Protein AF-A0A2J0T0Y4-F1 (afdb_monomer_lite)

Organism: Stenotrophomonas maltophilia (NCBI:txid40324)

Secondary structure (DSSP, 8-state):
---PPPP-------PEEEHHHHHHHSTT----HHHHHHTT---S-TTSSS-EEEGGGHHHHHHHHHHHHHHHHHHS----

Radius of gyration: 16.81 Å; chains: 1; bounding box: 37×49×41 Å

pLDDT: mean 79.12, std 14.5, range [45.16, 92.06]

Sequence (80 aa):
MASTPAPNAAPREVAKIKLGDINARIAPLLISADGLALLGFKPINPTGATKLYDQAQFPDMCRAMIHGLQDAADQYPLAA

Structure (mmCIF, N/CA/C/O backbone):
data_AF-A0A2J0T0Y4-F1
#
_entry.id   AF-A0A2J0T0Y4-F1
#
loop_
_atom_site.group_PDB
_atom_site.id
_atom_site.type_symbol
_atom_site.label_atom_id
_atom_site.label_alt_id
_atom_site.label_comp_id
_atom_site.label_asym_id
_atom_site.label_entity_id
_atom_site.label_seq_id
_atom_site.pdbx_PDB_ins_code
_atom_site.Cartn_x
_atom_site.Cartn_y
_atom_site.Cartn_z
_atom_site.occupancy
_atom_site.B_iso_or_equiv
_atom_site.auth_seq_id
_atom_site.auth_comp_id
_atom_site.auth_asym_id
_atom_site.auth_atom_id
_atom_site.pdbx_PDB_model_num
ATOM 1 N N . MET A 1 1 ? -11.849 -39.967 -12.207 1.00 45.16 1 MET A N 1
ATOM 2 C CA . MET A 1 1 ? -11.144 -38.921 -11.436 1.00 45.16 1 MET A CA 1
ATOM 3 C C . MET A 1 1 ? -9.970 -38.477 -12.293 1.00 45.16 1 MET A C 1
ATOM 5 O O . MET A 1 1 ? -9.033 -39.247 -12.434 1.00 45.16 1 MET A O 1
ATOM 9 N N . ALA A 1 2 ? -10.080 -37.343 -12.985 1.00 49.81 2 ALA A N 1
ATOM 10 C CA . ALA A 1 2 ? -9.010 -36.824 -13.835 1.00 49.81 2 ALA A CA 1
ATOM 11 C C . ALA A 1 2 ? -8.390 -35.614 -13.132 1.00 49.81 2 ALA A C 1
ATOM 13 O O . ALA A 1 2 ? -9.068 -34.613 -12.916 1.00 49.81 2 ALA A O 1
ATOM 14 N N . SER A 1 3 ? -7.133 -35.751 -12.721 1.00 51.97 3 SER A N 1
ATOM 15 C CA . SER A 1 3 ? -6.337 -34.682 -12.127 1.00 51.97 3 SER A CA 1
ATOM 16 C C . SER A 1 3 ? -5.800 -33.795 -13.247 1.00 51.97 3 SER A C 1
ATOM 18 O O . SER A 1 3 ? -4.988 -34.243 -14.055 1.00 51.97 3 SER A O 1
ATOM 20 N N . THR A 1 4 ? -6.261 -32.552 -13.327 1.00 61.38 4 THR A N 1
ATOM 21 C CA . THR A 1 4 ? -5.715 -31.557 -14.255 1.00 61.38 4 THR A CA 1
ATOM 22 C C . THR A 1 4 ? -4.333 -31.112 -13.757 1.00 61.38 4 THR A C 1
ATOM 24 O O . THR A 1 4 ? -4.210 -30.772 -12.577 1.00 61.38 4 THR A O 1
ATOM 27 N N . PRO A 1 5 ? -3.284 -31.102 -14.598 1.00 56.47 5 PRO A N 1
ATOM 28 C CA . PRO A 1 5 ? -1.989 -30.557 -14.210 1.00 56.47 5 PRO A CA 1
ATOM 29 C C . PRO A 1 5 ? -2.089 -29.035 -14.028 1.00 56.47 5 PRO A C 1
ATOM 31 O O . PRO A 1 5 ? -2.745 -28.343 -14.808 1.00 56.47 5 PRO A O 1
ATOM 34 N N . ALA A 1 6 ? -1.464 -28.528 -12.964 1.00 62.69 6 ALA A N 1
ATOM 35 C CA . ALA A 1 6 ? -1.419 -27.110 -12.626 1.00 62.69 6 ALA A CA 1
ATOM 36 C C . ALA A 1 6 ? -0.788 -26.287 -13.769 1.00 62.69 6 ALA A C 1
ATOM 38 O O . ALA A 1 6 ? 0.145 -26.770 -14.417 1.00 62.69 6 ALA A O 1
ATOM 39 N N . PRO A 1 7 ? -1.250 -25.049 -14.026 1.00 58.06 7 PRO A N 1
ATOM 40 C CA . PRO A 1 7 ? -0.633 -24.206 -15.033 1.00 58.06 7 PRO A CA 1
ATOM 41 C C . PRO A 1 7 ? 0.810 -23.913 -14.628 1.00 58.06 7 PRO A C 1
ATOM 43 O O . PRO A 1 7 ? 1.080 -23.383 -13.550 1.00 58.06 7 PRO A O 1
ATOM 46 N N . ASN A 1 8 ? 1.720 -24.294 -15.524 1.00 50.31 8 ASN A N 1
ATOM 47 C CA . ASN A 1 8 ? 3.125 -23.926 -15.548 1.00 50.31 8 ASN A CA 1
ATOM 48 C C . ASN A 1 8 ? 3.266 -22.448 -15.156 1.00 50.31 8 ASN A C 1
ATOM 50 O O . ASN A 1 8 ? 2.960 -21.554 -15.947 1.00 50.31 8 ASN A O 1
ATOM 54 N N . ALA A 1 9 ? 3.730 -22.189 -13.933 1.00 55.84 9 ALA A N 1
ATOM 55 C CA . ALA A 1 9 ? 4.227 -20.881 -13.558 1.00 55.84 9 ALA A CA 1
ATOM 56 C C . ALA A 1 9 ? 5.489 -20.654 -14.392 1.00 55.84 9 ALA A C 1
ATOM 58 O O . ALA A 1 9 ? 6.574 -21.115 -14.037 1.00 55.84 9 ALA A O 1
ATOM 59 N N . ALA A 1 10 ? 5.328 -20.017 -15.555 1.00 55.06 10 ALA A N 1
ATOM 60 C CA . ALA A 1 10 ? 6.448 -19.481 -16.310 1.00 55.06 10 ALA A CA 1
ATOM 61 C C . ALA A 1 10 ? 7.349 -18.711 -15.328 1.00 55.06 10 ALA A C 1
ATOM 63 O O . ALA A 1 10 ? 6.801 -18.063 -14.426 1.00 55.06 10 ALA A O 1
ATOM 64 N N . PRO A 1 11 ? 8.689 -18.779 -15.454 1.00 47.94 11 PRO A N 1
ATOM 65 C CA . PRO A 1 11 ? 9.576 -17.993 -14.615 1.00 47.94 11 PRO A CA 1
ATOM 66 C C . PRO A 1 11 ? 9.212 -16.542 -14.885 1.00 47.94 11 PRO A C 1
ATOM 68 O O . PRO A 1 11 ? 9.524 -15.997 -15.943 1.00 47.94 11 PRO A O 1
ATOM 71 N N . ARG A 1 12 ? 8.431 -15.952 -13.982 1.00 58.19 12 ARG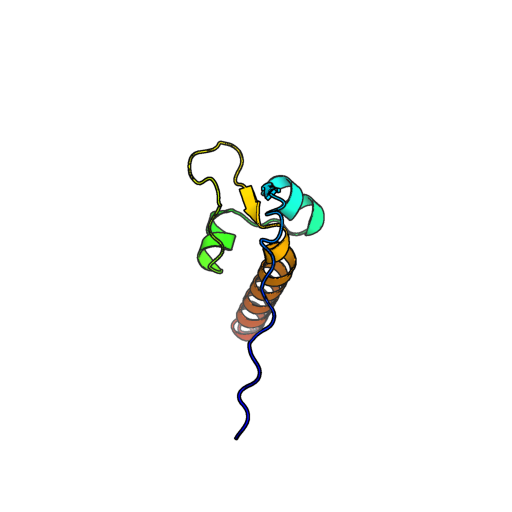 A N 1
ATOM 72 C CA . ARG A 1 12 ? 8.026 -14.565 -14.101 1.00 58.19 12 ARG A CA 1
ATOM 73 C C . ARG A 1 12 ? 9.334 -13.809 -14.058 1.00 58.19 12 ARG A C 1
ATOM 75 O O . ARG A 1 12 ? 10.083 -13.981 -13.098 1.00 58.19 12 ARG A O 1
ATOM 82 N N . GLU A 1 13 ? 9.656 -13.076 -15.120 1.00 55.28 13 GLU A N 1
ATOM 83 C CA . GLU A 1 13 ? 10.779 -12.151 -15.082 1.00 55.28 13 GLU A CA 1
ATOM 84 C C . GLU A 1 13 ? 10.598 -11.335 -13.807 1.00 55.28 13 GLU A C 1
ATOM 86 O O . GLU A 1 13 ? 9.606 -10.617 -13.653 1.00 55.28 13 GLU A O 1
ATOM 91 N N . VAL A 1 14 ? 11.483 -11.582 -12.839 1.00 61.22 14 VAL A N 1
ATOM 92 C CA . VAL A 1 14 ? 11.412 -11.012 -11.498 1.00 61.22 14 VAL A CA 1
ATOM 93 C C . VAL A 1 14 ? 11.795 -9.552 -11.661 1.00 61.22 14 VAL A C 1
ATOM 95 O O . VAL A 1 14 ? 12.950 -9.165 -11.472 1.00 61.22 14 VAL A O 1
ATOM 98 N N . ALA A 1 15 ? 10.841 -8.748 -12.126 1.00 78.00 15 ALA A N 1
ATOM 99 C CA . ALA A 1 15 ? 10.974 -7.312 -12.207 1.00 78.00 15 ALA A CA 1
ATOM 100 C C . ALA A 1 15 ? 11.228 -6.830 -10.781 1.00 78.00 15 ALA A C 1
ATOM 102 O O . ALA A 1 15 ? 10.435 -7.078 -9.874 1.00 78.00 15 ALA A O 1
ATOM 103 N N . LYS A 1 16 ? 12.386 -6.213 -10.559 1.00 85.31 16 LYS A N 1
ATOM 104 C CA . LYS A 1 16 ? 12.795 -5.768 -9.228 1.00 85.31 16 LYS A CA 1
ATOM 105 C C . LYS A 1 16 ? 12.342 -4.333 -9.040 1.00 85.31 16 LYS A C 1
ATOM 107 O O . LYS A 1 16 ? 12.735 -3.458 -9.808 1.00 85.31 16 LYS A O 1
ATOM 112 N N . ILE A 1 17 ? 11.577 -4.088 -7.987 1.00 88.50 17 ILE A N 1
ATOM 113 C CA . ILE A 1 17 ? 11.172 -2.750 -7.568 1.00 88.50 17 ILE A CA 1
ATOM 114 C C . ILE A 1 17 ? 12.001 -2.318 -6.352 1.00 88.50 17 ILE A C 1
ATOM 116 O O . ILE A 1 17 ? 12.303 -3.112 -5.462 1.00 88.50 17 ILE A O 1
ATOM 120 N N . LYS A 1 18 ? 12.431 -1.055 -6.321 1.00 89.62 18 LYS A N 1
ATOM 121 C CA . LYS A 1 18 ? 13.191 -0.483 -5.196 1.00 89.62 18 LYS A CA 1
ATOM 122 C C . LYS A 1 18 ? 12.228 -0.025 -4.102 1.00 89.62 18 LYS A C 1
ATOM 124 O O . LYS A 1 18 ? 11.169 0.496 -4.426 1.00 89.62 18 LYS A O 1
ATOM 129 N N . LEU A 1 19 ? 12.632 -0.085 -2.830 1.00 88.19 19 LEU A N 1
ATOM 130 C CA . LEU A 1 19 ? 11.831 0.453 -1.713 1.00 88.19 19 LEU A CA 1
ATOM 131 C C . LEU A 1 19 ? 11.401 1.910 -1.929 1.00 88.19 19 LEU A C 1
ATOM 133 O O . LEU A 1 19 ? 10.270 2.269 -1.633 1.00 88.19 19 LEU A O 1
ATOM 137 N N . GLY A 1 20 ? 12.291 2.740 -2.481 1.00 89.00 20 GLY A N 1
ATOM 138 C CA . GLY A 1 20 ? 11.959 4.126 -2.815 1.00 89.00 20 GLY A CA 1
ATOM 139 C C . GLY A 1 20 ? 10.839 4.247 -3.856 1.00 89.00 20 GLY A C 1
ATOM 140 O O . GLY A 1 20 ? 10.001 5.129 -3.728 1.00 89.00 20 GLY A O 1
ATOM 141 N N . ASP A 1 21 ? 10.783 3.339 -4.838 1.00 90.38 21 ASP A N 1
ATOM 142 C CA . ASP A 1 21 ? 9.720 3.309 -5.856 1.00 90.38 21 ASP A CA 1
ATOM 143 C C . ASP A 1 21 ? 8.401 2.793 -5.264 1.00 90.38 21 ASP A C 1
ATOM 145 O O . ASP A 1 21 ? 7.346 3.351 -5.544 1.00 90.38 21 ASP A O 1
ATOM 149 N N . ILE A 1 22 ? 8.464 1.794 -4.369 1.00 89.81 22 I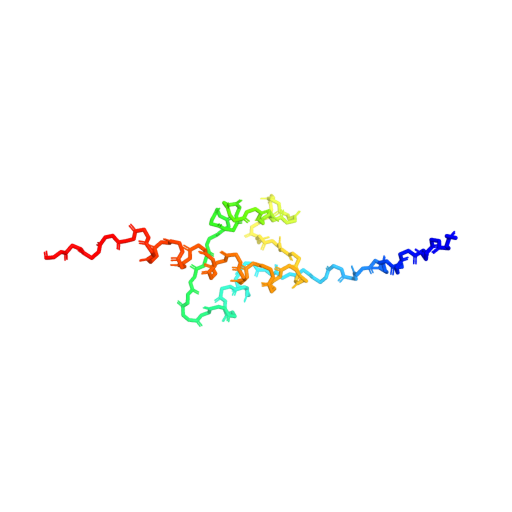LE A N 1
ATOM 150 C CA . ILE A 1 22 ? 7.305 1.346 -3.577 1.00 89.81 22 ILE A CA 1
ATOM 151 C C . ILE A 1 22 ? 6.717 2.543 -2.825 1.00 89.81 22 ILE A C 1
ATOM 153 O O . ILE A 1 22 ? 5.542 2.840 -3.006 1.00 89.81 22 ILE A O 1
ATOM 157 N N . ASN A 1 23 ? 7.542 3.270 -2.063 1.00 90.69 23 ASN A N 1
ATOM 158 C CA . ASN A 1 23 ? 7.124 4.452 -1.303 1.00 90.69 23 ASN A CA 1
ATOM 159 C C . ASN A 1 23 ? 6.567 5.569 -2.194 1.00 90.69 23 ASN A C 1
ATOM 161 O O . ASN A 1 23 ? 5.572 6.187 -1.836 1.00 90.69 23 ASN A O 1
ATOM 165 N N . ALA A 1 24 ? 7.145 5.798 -3.376 1.00 91.62 24 ALA A N 1
ATOM 166 C CA . ALA A 1 24 ? 6.601 6.757 -4.336 1.00 91.62 24 ALA A CA 1
ATOM 167 C C . ALA A 1 24 ? 5.203 6.353 -4.844 1.00 91.62 24 ALA A C 1
ATOM 169 O O . ALA A 1 24 ? 4.353 7.218 -5.040 1.00 91.62 24 ALA A O 1
ATOM 170 N N . ARG A 1 25 ? 4.944 5.051 -5.028 1.00 89.12 25 ARG A N 1
ATOM 171 C CA . ARG A 1 25 ? 3.639 4.526 -5.472 1.00 89.12 25 ARG A CA 1
ATOM 172 C C . ARG A 1 25 ? 2.572 4.541 -4.385 1.00 89.12 25 ARG A C 1
ATOM 174 O O . ARG A 1 25 ? 1.405 4.722 -4.712 1.00 89.12 25 ARG A O 1
ATOM 181 N N . ILE A 1 26 ? 2.954 4.307 -3.129 1.00 87.94 26 ILE A N 1
ATOM 182 C CA . ILE A 1 26 ? 2.023 4.306 -1.987 1.00 87.94 26 ILE A CA 1
ATOM 183 C C . ILE A 1 26 ? 1.897 5.678 -1.313 1.00 87.94 26 ILE A C 1
ATOM 185 O O . ILE A 1 26 ? 1.203 5.801 -0.305 1.00 87.94 26 ILE A O 1
ATOM 189 N N . ALA A 1 27 ? 2.539 6.711 -1.865 1.00 87.31 27 ALA A N 1
ATOM 190 C CA . ALA A 1 27 ? 2.429 8.078 -1.379 1.00 87.31 27 ALA A CA 1
ATOM 191 C C . ALA A 1 27 ? 0.946 8.497 -1.229 1.00 87.31 27 ALA A C 1
ATOM 193 O O . ALA A 1 27 ? 0.125 8.162 -2.086 1.00 87.31 27 ALA A O 1
ATOM 194 N N . PRO A 1 28 ? 0.579 9.233 -0.160 1.00 88.19 28 PRO A N 1
ATOM 195 C CA . PRO A 1 28 ? 1.449 9.870 0.838 1.00 88.19 28 PRO A CA 1
ATOM 196 C C . PRO A 1 28 ? 1.949 8.941 1.960 1.00 88.19 28 PRO A C 1
ATOM 198 O O . PRO A 1 28 ? 2.624 9.408 2.875 1.00 88.19 28 PRO A O 1
ATOM 201 N N . LEU A 1 29 ? 1.628 7.647 1.925 1.00 88.06 29 LEU A N 1
ATOM 202 C CA . LEU A 1 29 ? 2.109 6.690 2.917 1.00 88.06 29 LEU A CA 1
ATOM 203 C C . LEU A 1 29 ? 3.572 6.327 2.638 1.00 88.06 29 LEU A C 1
ATOM 205 O O . LEU A 1 29 ? 4.013 6.283 1.491 1.00 88.06 29 LEU A O 1
ATOM 209 N N . LEU A 1 30 ? 4.329 6.049 3.696 1.00 88.69 30 LEU A N 1
ATOM 210 C CA . LEU A 1 30 ? 5.683 5.511 3.604 1.00 88.69 30 LEU A CA 1
ATOM 211 C C . LEU A 1 30 ? 5.766 4.222 4.409 1.00 88.69 30 LEU A C 1
ATOM 213 O O . LEU A 1 30 ? 5.267 4.155 5.531 1.00 88.69 30 LEU A O 1
ATOM 217 N N . ILE A 1 31 ? 6.468 3.232 3.860 1.00 88.50 31 ILE A N 1
ATOM 218 C CA . ILE A 1 31 ? 6.805 2.007 4.571 1.00 88.50 31 ILE A CA 1
ATOM 219 C C . ILE A 1 31 ? 8.314 1.761 4.578 1.00 88.50 31 ILE A C 1
ATOM 221 O O . ILE A 1 31 ? 9.041 1.990 3.606 1.00 88.50 31 ILE A O 1
ATOM 225 N N . SER A 1 32 ? 8.795 1.296 5.726 1.00 88.94 32 SER A N 1
ATOM 226 C CA . SER A 1 32 ? 10.184 0.897 5.930 1.00 88.94 32 SER A CA 1
ATOM 227 C C . SER A 1 32 ? 10.391 -0.562 5.532 1.00 88.94 32 SER A C 1
ATOM 229 O O . SER A 1 32 ? 9.464 -1.370 5.559 1.00 88.94 32 SER A O 1
ATOM 231 N N . ALA A 1 33 ? 11.638 -0.933 5.233 1.00 86.94 33 ALA A N 1
ATOM 232 C CA . ALA A 1 33 ? 11.984 -2.332 4.970 1.00 86.94 33 ALA A CA 1
ATOM 233 C C . ALA A 1 33 ? 11.642 -3.258 6.147 1.00 86.94 33 ALA A C 1
ATOM 235 O O . ALA A 1 33 ? 11.267 -4.403 5.929 1.00 86.94 33 ALA A O 1
ATOM 236 N N . ASP A 1 34 ? 11.751 -2.745 7.372 1.00 86.81 34 ASP A N 1
ATOM 237 C CA . ASP A 1 34 ? 11.381 -3.473 8.583 1.00 86.81 34 ASP A CA 1
ATOM 238 C C . ASP A 1 34 ? 9.866 -3.722 8.653 1.00 86.81 34 ASP A C 1
ATOM 240 O O . ASP A 1 34 ? 9.433 -4.852 8.838 1.00 86.81 34 ASP A O 1
ATOM 244 N N . GLY A 1 35 ? 9.053 -2.702 8.349 1.00 87.88 35 GLY A N 1
ATOM 245 C CA . GLY A 1 35 ? 7.595 -2.836 8.259 1.00 87.88 35 GLY A CA 1
ATOM 246 C C . GLY A 1 35 ? 7.163 -3.856 7.204 1.00 87.88 35 GLY A C 1
ATOM 247 O O . GLY A 1 35 ? 6.322 -4.705 7.475 1.00 87.88 35 GLY A O 1
ATOM 248 N N . LEU A 1 36 ? 7.793 -3.847 6.026 1.00 87.94 36 LEU A N 1
ATOM 249 C CA . LEU A 1 36 ? 7.568 -4.887 5.017 1.00 87.94 36 LEU A CA 1
ATOM 250 C C . LEU A 1 36 ? 8.002 -6.277 5.505 1.00 87.94 36 LEU A C 1
ATOM 252 O O . LEU A 1 36 ? 7.295 -7.250 5.252 1.00 87.94 36 LEU A O 1
ATOM 256 N N . ALA A 1 37 ? 9.114 -6.381 6.234 1.00 88.62 37 ALA A N 1
ATOM 257 C CA . ALA A 1 37 ? 9.576 -7.647 6.795 1.00 88.62 37 ALA A CA 1
ATOM 258 C C . ALA A 1 37 ? 8.618 -8.201 7.863 1.00 88.62 37 ALA A C 1
ATOM 260 O O . ALA A 1 37 ? 8.380 -9.409 7.873 1.00 88.62 37 ALA A O 1
ATOM 261 N N . LEU A 1 38 ? 8.024 -7.338 8.697 1.00 87.81 38 LEU A N 1
ATOM 262 C CA . LEU A 1 38 ? 6.963 -7.700 9.647 1.00 87.81 38 LEU A CA 1
ATOM 263 C C . LEU A 1 38 ? 5.704 -8.208 8.932 1.00 87.81 38 LEU A C 1
ATOM 265 O O . LEU A 1 38 ? 5.073 -9.151 9.397 1.00 87.81 38 LEU A O 1
ATOM 269 N N . LEU A 1 39 ? 5.388 -7.646 7.762 1.00 87.31 39 LEU A N 1
ATOM 270 C CA . LEU A 1 39 ? 4.319 -8.132 6.881 1.00 87.31 39 LEU A CA 1
ATOM 271 C C . LEU A 1 39 ? 4.688 -9.432 6.133 1.00 87.31 39 LEU A C 1
ATOM 273 O O . LEU A 1 39 ? 3.864 -9.967 5.396 1.00 87.31 39 LEU A O 1
ATOM 277 N N . GLY A 1 40 ? 5.913 -9.945 6.297 1.00 88.25 40 GLY A N 1
ATOM 278 C CA . GLY A 1 40 ? 6.402 -11.172 5.659 1.00 88.25 40 GLY A CA 1
ATOM 279 C C . GLY A 1 40 ? 7.147 -10.962 4.335 1.00 88.25 40 GLY A C 1
ATOM 280 O O . GLY A 1 40 ? 7.615 -11.931 3.733 1.00 88.25 40 GLY A O 1
ATOM 281 N N . PHE A 1 41 ? 7.322 -9.717 3.888 1.00 88.94 41 PHE A N 1
ATOM 282 C CA . PHE A 1 41 ? 8.015 -9.380 2.644 1.00 88.94 41 PHE A CA 1
ATOM 283 C C . PHE A 1 41 ? 9.483 -9.054 2.905 1.00 88.94 41 PHE A C 1
ATOM 285 O O . PHE A 1 41 ? 9.839 -7.988 3.408 1.00 88.94 41 PHE A O 1
ATOM 292 N N . LYS A 1 42 ? 10.368 -9.977 2.524 1.00 86.38 42 LYS A N 1
ATOM 293 C CA . LYS A 1 42 ? 11.816 -9.805 2.675 1.00 86.38 42 LYS A CA 1
ATOM 294 C C . LYS A 1 42 ? 12.434 -9.193 1.414 1.00 86.38 42 LYS A C 1
ATOM 296 O O . LYS A 1 42 ? 12.046 -9.560 0.306 1.00 86.38 42 LYS A O 1
ATOM 301 N N . PRO A 1 43 ? 13.429 -8.303 1.556 1.00 84.06 43 PRO A N 1
ATOM 302 C CA . PRO A 1 43 ? 14.154 -7.771 0.414 1.00 84.06 43 PRO A CA 1
ATOM 303 C C . PRO A 1 43 ? 14.966 -8.878 -0.272 1.00 84.06 43 PRO A C 1
ATOM 305 O O . PRO A 1 43 ? 15.669 -9.6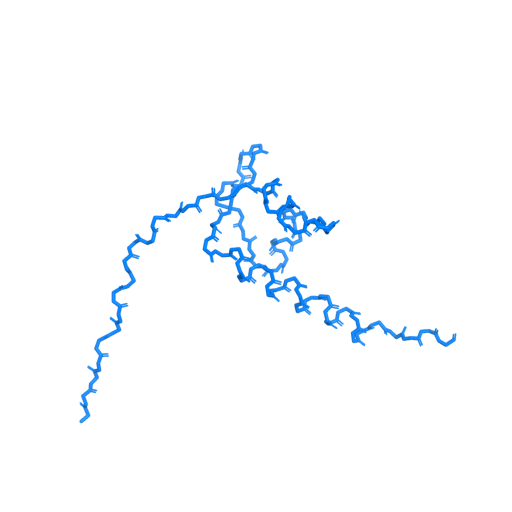42 0.386 1.00 84.06 43 PRO A O 1
ATOM 308 N N . ILE A 1 44 ? 14.933 -8.902 -1.605 1.00 84.31 44 ILE A N 1
ATOM 309 C CA . ILE A 1 44 ? 15.718 -9.815 -2.450 1.00 84.31 44 ILE A CA 1
ATOM 310 C C . ILE A 1 44 ? 17.219 -9.577 -2.251 1.00 84.31 44 ILE A C 1
ATOM 312 O O . ILE A 1 44 ? 18.012 -10.513 -2.279 1.00 84.31 44 ILE A O 1
ATOM 316 N N . ASN A 1 45 ? 17.618 -8.318 -2.046 1.00 79.19 45 ASN A N 1
ATOM 317 C CA . ASN A 1 45 ? 19.001 -7.962 -1.749 1.00 79.19 45 ASN A CA 1
ATOM 318 C C . ASN A 1 45 ? 19.109 -7.356 -0.340 1.00 79.19 45 ASN A C 1
ATOM 320 O O . ASN A 1 45 ? 18.917 -6.146 -0.181 1.00 79.19 45 ASN A O 1
ATOM 324 N N . PRO A 1 46 ? 19.390 -8.166 0.694 1.00 64.88 46 PRO A N 1
ATOM 325 C CA . PRO A 1 46 ? 19.489 -7.673 2.064 1.00 64.88 46 PRO A CA 1
ATOM 326 C C . PRO A 1 46 ? 20.712 -6.766 2.292 1.00 64.88 46 PRO A C 1
ATOM 328 O O . PRO A 1 46 ? 20.610 -5.844 3.104 1.00 64.88 46 PRO A O 1
ATOM 331 N N . THR A 1 47 ? 21.801 -6.978 1.540 1.00 59.12 47 THR A N 1
ATOM 332 C CA . THR A 1 47 ? 23.132 -6.355 1.727 1.00 59.12 47 THR A CA 1
ATOM 333 C C . THR A 1 47 ? 23.363 -5.105 0.862 1.00 59.12 47 THR A C 1
ATOM 335 O O . THR A 1 47 ? 24.393 -4.447 0.969 1.00 59.12 47 THR A O 1
ATOM 338 N N . GLY A 1 48 ? 22.417 -4.739 -0.008 1.00 60.62 48 GLY A N 1
ATOM 339 C CA . GLY A 1 48 ? 22.526 -3.535 -0.838 1.00 60.62 48 GLY A CA 1
ATOM 340 C C . GLY A 1 48 ? 21.992 -2.276 -0.151 1.00 60.62 48 GLY A C 1
ATOM 341 O O . GLY A 1 48 ? 20.974 -2.328 0.537 1.00 60.62 48 GLY A O 1
ATOM 342 N N . ALA A 1 49 ? 22.604 -1.119 -0.438 1.00 62.22 49 ALA A N 1
ATOM 343 C CA . ALA A 1 49 ? 22.074 0.201 -0.063 1.00 62.22 49 ALA A CA 1
ATOM 344 C C . ALA A 1 49 ? 20.651 0.449 -0.607 1.00 62.22 49 ALA A C 1
ATOM 346 O O . ALA A 1 49 ? 19.899 1.265 -0.083 1.00 62.22 49 ALA A O 1
ATOM 347 N N . THR A 1 50 ? 20.256 -0.277 -1.657 1.00 72.75 50 THR A N 1
ATOM 348 C CA . THR A 1 50 ? 18.901 -0.260 -2.205 1.00 72.75 50 THR A CA 1
ATOM 349 C C . THR A 1 50 ? 18.202 -1.582 -1.914 1.00 72.75 50 THR A C 1
ATOM 351 O O . THR A 1 50 ? 18.541 -2.614 -2.495 1.00 72.75 50 THR A O 1
ATOM 354 N N . LYS A 1 51 ? 17.191 -1.545 -1.040 1.00 82.38 51 LYS A N 1
ATOM 355 C CA . LYS A 1 51 ? 16.315 -2.691 -0.780 1.00 82.38 51 LYS A CA 1
ATOM 356 C C . LYS A 1 51 ? 15.464 -2.947 -2.027 1.00 82.38 51 LYS A C 1
ATOM 358 O O . LYS A 1 51 ? 14.682 -2.084 -2.431 1.00 82.38 51 LYS A O 1
ATOM 363 N N . LEU A 1 52 ? 15.682 -4.099 -2.653 1.00 87.38 52 LEU A N 1
ATOM 364 C CA . LEU A 1 52 ? 14.946 -4.558 -3.829 1.00 87.38 52 LEU A CA 1
ATOM 365 C C . LEU A 1 52 ? 13.893 -5.570 -3.406 1.00 87.38 52 LEU A C 1
ATOM 367 O O . LEU A 1 52 ? 14.184 -6.447 -2.598 1.00 87.38 52 LEU A O 1
ATOM 371 N N . TYR A 1 53 ? 12.717 -5.473 -3.998 1.00 88.75 53 TYR A N 1
ATOM 372 C CA . TYR A 1 53 ? 11.604 -6.385 -3.806 1.00 88.75 53 TYR A CA 1
ATOM 373 C C . TYR A 1 53 ? 11.107 -6.878 -5.155 1.00 88.75 53 TYR A C 1
ATOM 375 O O . TYR A 1 53 ? 11.432 -6.307 -6.200 1.00 88.75 53 TYR A O 1
ATOM 383 N N . ASP A 1 54 ? 10.329 -7.948 -5.129 1.00 87.81 54 ASP A N 1
ATOM 384 C CA . ASP A 1 54 ? 9.678 -8.452 -6.323 1.00 87.81 54 ASP A CA 1
ATOM 385 C C . ASP A 1 54 ? 8.487 -7.546 -6.669 1.00 87.81 54 ASP A C 1
ATOM 387 O O . ASP A 1 54 ? 7.620 -7.282 -5.836 1.00 87.81 54 ASP A O 1
ATOM 391 N N . GLN A 1 55 ? 8.450 -7.025 -7.894 1.00 86.31 55 GLN A N 1
ATOM 392 C CA . GLN A 1 55 ? 7.372 -6.147 -8.340 1.00 86.31 55 GLN A CA 1
ATOM 393 C C . GLN A 1 55 ? 6.030 -6.888 -8.402 1.00 86.31 55 GLN A C 1
ATOM 395 O O . GLN A 1 55 ? 4.990 -6.265 -8.206 1.00 86.31 55 GLN A O 1
ATOM 400 N N . ALA A 1 56 ? 6.019 -8.202 -8.649 1.00 85.75 56 ALA A N 1
ATOM 401 C CA . ALA A 1 56 ? 4.787 -8.982 -8.630 1.00 85.75 56 ALA A CA 1
ATOM 402 C C . ALA A 1 56 ? 4.235 -9.151 -7.207 1.00 85.75 56 ALA A C 1
ATOM 404 O O . ALA A 1 56 ? 3.031 -9.330 -7.070 1.00 85.75 56 ALA A O 1
ATOM 405 N N . GLN A 1 57 ? 5.071 -9.012 -6.170 1.00 86.62 57 GLN A N 1
ATOM 406 C CA . GLN A 1 57 ? 4.629 -8.973 -4.771 1.00 86.62 57 GLN A CA 1
ATOM 407 C C . GLN A 1 57 ? 4.061 -7.613 -4.346 1.00 86.62 57 GLN A C 1
ATOM 409 O O . GLN A 1 57 ? 3.450 -7.526 -3.288 1.00 86.62 57 GLN A O 1
ATOM 414 N N . PHE A 1 58 ? 4.233 -6.546 -5.132 1.00 87.81 58 PHE A N 1
ATOM 415 C CA . PHE A 1 58 ? 3.691 -5.223 -4.802 1.00 87.81 58 PHE A CA 1
ATOM 416 C C . PHE A 1 58 ? 2.178 -5.224 -4.476 1.00 87.81 58 PHE A C 1
ATOM 418 O O . PHE A 1 58 ? 1.809 -4.679 -3.435 1.00 87.81 58 PHE A O 1
ATOM 425 N N . PRO A 1 59 ? 1.281 -5.835 -5.282 1.00 89.25 59 PRO A N 1
ATOM 426 C CA . PRO A 1 59 ? -0.136 -5.934 -4.918 1.00 89.25 59 PRO A CA 1
ATOM 427 C C . PRO A 1 59 ? -0.375 -6.693 -3.602 1.00 89.25 59 PRO A C 1
ATOM 429 O O . PRO A 1 59 ? -1.225 -6.276 -2.813 1.00 89.25 59 PRO A O 1
ATOM 432 N N . ASP A 1 60 ? 0.385 -7.755 -3.326 1.00 90.62 60 ASP A N 1
ATOM 433 C CA . ASP A 1 60 ? 0.301 -8.496 -2.063 1.00 90.62 60 ASP A CA 1
ATOM 434 C C . ASP A 1 60 ? 0.787 -7.654 -0.872 1.00 90.62 60 ASP A C 1
ATOM 436 O O . ASP A 1 60 ? 0.140 -7.651 0.176 1.00 90.62 60 ASP A O 1
ATOM 440 N N . MET A 1 61 ? 1.863 -6.873 -1.039 1.00 90.19 61 MET A N 1
ATOM 441 C CA . MET A 1 61 ? 2.345 -5.913 -0.036 1.00 90.19 61 MET A CA 1
ATOM 442 C C . MET A 1 61 ? 1.264 -4.892 0.297 1.00 90.19 61 MET A C 1
ATOM 444 O O . MET A 1 61 ? 0.982 -4.661 1.470 1.00 90.19 61 MET A O 1
ATOM 448 N N . CYS A 1 62 ? 0.624 -4.304 -0.720 1.00 90.19 62 CYS A N 1
ATOM 449 C CA . CYS A 1 62 ? -0.480 -3.366 -0.524 1.00 90.19 62 CYS A CA 1
ATOM 450 C C . CYS A 1 62 ? -1.621 -3.999 0.267 1.00 90.19 62 CYS A C 1
ATOM 452 O O . CYS A 1 62 ? -2.121 -3.397 1.215 1.00 90.19 62 CYS A O 1
ATOM 454 N N . ARG A 1 63 ? -2.003 -5.232 -0.070 1.00 92.06 63 ARG A N 1
ATOM 455 C CA . ARG A 1 63 ? -3.069 -5.947 0.634 1.00 92.06 63 ARG A CA 1
ATOM 456 C C . ARG A 1 63 ? -2.706 -6.236 2.093 1.00 92.06 63 ARG A C 1
ATOM 458 O O . ARG A 1 63 ? -3.553 -6.054 2.963 1.00 92.06 63 ARG A O 1
ATOM 465 N N . ALA A 1 64 ? -1.461 -6.619 2.369 1.00 91.56 64 ALA A N 1
ATOM 466 C CA . ALA A 1 64 ? -0.967 -6.830 3.728 1.00 91.56 64 ALA A CA 1
ATOM 467 C C . ALA A 1 64 ? -0.920 -5.525 4.541 1.00 91.56 64 ALA A C 1
ATOM 469 O O . ALA A 1 64 ? -1.344 -5.510 5.693 1.00 91.56 64 ALA A O 1
ATOM 470 N N . MET A 1 65 ? -0.483 -4.415 3.933 1.00 90.25 65 MET A N 1
ATOM 471 C CA . MET A 1 65 ? -0.525 -3.085 4.554 1.00 90.25 65 MET A CA 1
ATOM 472 C C . MET A 1 65 ? -1.960 -2.676 4.900 1.00 90.25 65 MET A C 1
ATOM 474 O O . MET A 1 65 ? -2.226 -2.262 6.023 1.00 90.25 65 MET A O 1
ATOM 478 N N . ILE A 1 66 ? -2.900 -2.839 3.964 1.00 92.06 66 ILE A N 1
ATOM 479 C CA . ILE A 1 66 ? -4.323 -2.543 4.177 1.00 92.06 66 ILE A CA 1
ATOM 480 C C . ILE A 1 66 ? -4.902 -3.418 5.296 1.00 92.06 66 ILE A C 1
ATOM 482 O O . ILE A 1 66 ? -5.687 -2.931 6.105 1.00 92.06 66 ILE A O 1
ATOM 486 N N . HIS A 1 67 ? -4.516 -4.693 5.375 1.00 91.50 67 HIS A N 1
ATOM 487 C CA . HIS A 1 67 ? -4.927 -5.572 6.470 1.00 91.50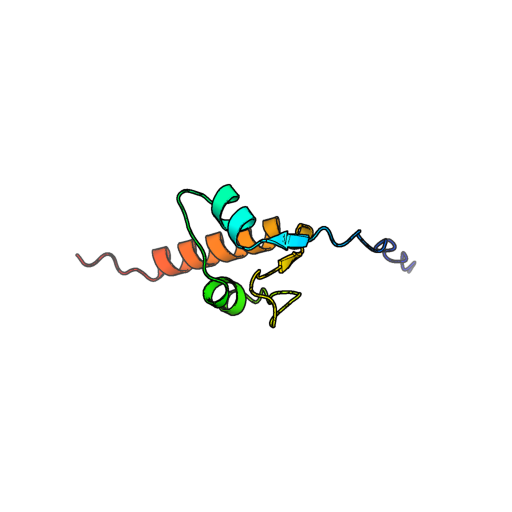 67 HIS A CA 1
ATOM 488 C C . HIS A 1 67 ? -4.374 -5.097 7.819 1.00 91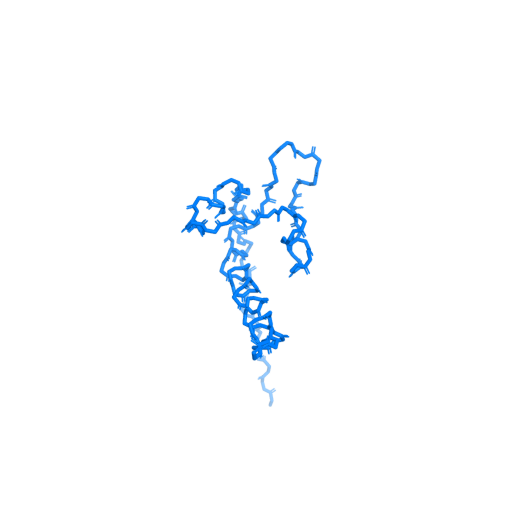.50 67 HIS A C 1
ATOM 490 O O . HIS A 1 67 ? -5.132 -4.994 8.772 1.00 91.50 67 HIS A O 1
ATOM 496 N N . GLY A 1 68 ? -3.087 -4.745 7.890 1.00 88.75 68 GLY A N 1
ATOM 497 C CA . GLY A 1 68 ? -2.483 -4.207 9.111 1.00 88.75 68 GLY A CA 1
ATOM 498 C C . GLY A 1 68 ? -3.110 -2.883 9.558 1.00 88.75 68 GLY A C 1
ATOM 499 O O . GLY A 1 68 ? -3.310 -2.674 10.747 1.00 88.75 68 GLY A O 1
ATOM 500 N N . LEU A 1 69 ? -3.478 -2.008 8.617 1.00 88.56 69 LEU A N 1
ATOM 501 C CA . LEU A 1 69 ? -4.187 -0.761 8.922 1.00 88.56 69 LEU A CA 1
ATOM 502 C C . LEU A 1 69 ? -5.616 -1.010 9.422 1.00 88.56 69 LEU A C 1
ATOM 504 O O . LEU A 1 69 ? -6.057 -0.319 10.332 1.00 88.56 69 LEU A O 1
ATOM 508 N N . GLN A 1 70 ? -6.336 -1.975 8.844 1.00 90.94 70 GLN A N 1
ATOM 509 C CA . GLN A 1 70 ? -7.676 -2.354 9.308 1.00 90.94 70 GLN A CA 1
ATOM 510 C C . GLN A 1 70 ? -7.637 -2.991 10.695 1.00 90.94 70 GLN A C 1
ATOM 512 O O . GLN A 1 70 ? -8.437 -2.616 11.541 1.00 90.94 70 GLN A O 1
ATOM 517 N N . ASP A 1 71 ? -6.700 -3.910 10.929 1.00 89.25 71 ASP A N 1
ATOM 518 C CA . ASP A 1 71 ? -6.484 -4.530 12.237 1.00 89.25 71 ASP A CA 1
ATOM 519 C C . ASP A 1 71 ? -6.140 -3.468 13.283 1.00 89.25 71 ASP A C 1
ATOM 521 O O . ASP A 1 71 ? -6.802 -3.381 14.307 1.00 89.25 71 ASP A O 1
ATOM 525 N N . ALA A 1 72 ? -5.208 -2.561 12.975 1.00 87.44 72 ALA A N 1
ATOM 526 C CA . ALA A 1 72 ? -4.892 -1.443 13.855 1.00 87.44 72 ALA A CA 1
ATOM 527 C C . ALA A 1 72 ? -6.103 -0.533 14.111 1.00 87.44 72 ALA A C 1
ATOM 529 O O 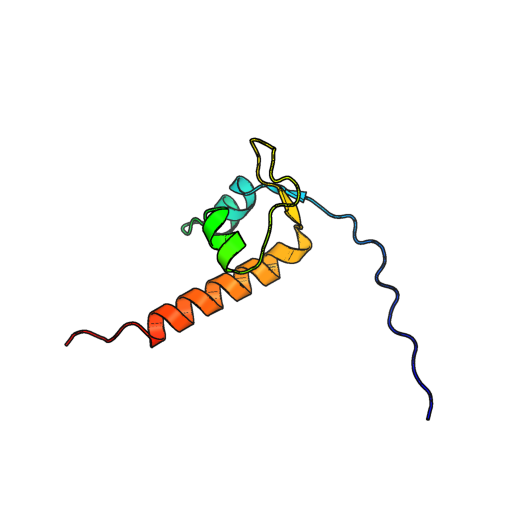. ALA A 1 72 ? -6.245 -0.038 15.221 1.00 87.44 72 ALA A O 1
ATOM 530 N N . ALA A 1 73 ? -6.965 -0.306 13.114 1.00 88.56 73 ALA A N 1
ATOM 531 C CA . ALA A 1 73 ? -8.176 0.497 13.269 1.00 88.56 73 ALA A CA 1
ATOM 532 C C . ALA A 1 73 ? -9.253 -0.201 14.119 1.00 88.56 73 ALA A C 1
ATOM 534 O O . ALA A 1 73 ? -9.928 0.475 14.888 1.00 88.56 73 ALA A O 1
ATOM 535 N N . ASP A 1 74 ? -9.400 -1.522 14.003 1.00 89.31 74 ASP A N 1
ATOM 536 C CA . ASP A 1 74 ? -10.295 -2.341 14.835 1.00 89.31 74 ASP A CA 1
ATOM 537 C C . ASP A 1 74 ? -9.793 -2.423 16.284 1.00 89.31 74 ASP A C 1
ATOM 539 O O . ASP A 1 74 ? -10.541 -2.217 17.238 1.00 89.31 74 ASP A O 1
ATOM 543 N N . GLN A 1 75 ? -8.488 -2.650 16.433 1.00 83.06 75 GLN A N 1
ATOM 544 C CA . GLN A 1 75 ? -7.789 -2.719 17.709 1.00 83.06 75 GLN A CA 1
ATOM 545 C C . GLN A 1 75 ? -7.662 -1.356 18.386 1.00 83.06 75 GLN A C 1
ATOM 547 O O . GLN A 1 75 ? -7.359 -1.330 19.575 1.00 83.06 75 GLN A O 1
ATOM 552 N N . TYR A 1 76 ? -7.834 -0.238 17.670 1.00 81.81 76 TYR A N 1
ATOM 553 C CA . TYR A 1 76 ? -7.790 1.096 18.260 1.00 81.81 76 TYR A CA 1
ATOM 554 C C . TYR A 1 76 ? -9.067 1.290 19.080 1.00 81.81 76 TYR A C 1
ATOM 556 O O . TYR A 1 76 ? -10.123 1.561 18.496 1.00 81.81 76 TYR A O 1
ATOM 564 N N . PRO A 1 77 ? -9.026 1.173 20.427 1.00 69.31 77 PRO A N 1
ATOM 565 C CA . PRO A 1 77 ? -10.190 1.540 21.198 1.00 69.31 77 PRO A CA 1
ATOM 566 C C . PRO A 1 77 ? -10.400 3.026 20.927 1.00 69.31 77 PRO A C 1
ATOM 568 O O . PRO A 1 77 ? -9.493 3.836 21.130 1.00 69.31 77 PRO A O 1
ATOM 571 N N . LEU A 1 78 ? -11.584 3.385 20.433 1.00 62.28 78 LEU A N 1
ATOM 572 C CA . LEU A 1 78 ? -12.081 4.750 20.522 1.00 62.28 78 LEU A CA 1
ATOM 573 C C . LEU A 1 78 ? -12.051 5.106 22.009 1.00 62.28 78 LEU A C 1
ATOM 575 O O . LEU A 1 78 ? -12.977 4.782 22.750 1.00 62.28 78 LEU A O 1
ATOM 579 N N . ALA A 1 79 ? -10.937 5.674 22.467 1.00 52.56 79 ALA A N 1
ATOM 580 C CA . ALA A 1 79 ? -10.868 6.303 23.763 1.00 52.56 79 ALA A CA 1
ATOM 581 C C . ALA A 1 79 ? -11.934 7.401 23.735 1.00 52.56 79 ALA A C 1
ATOM 583 O O . ALA A 1 79 ? -11.852 8.343 22.942 1.00 52.56 79 ALA A O 1
ATOM 584 N N . ALA A 1 80 ? -12.979 7.130 24.513 1.00 46.28 80 ALA A N 1
ATOM 585 C CA . ALA A 1 80 ? -14.107 7.987 24.822 1.00 46.28 80 ALA A CA 1
ATOM 586 C C . ALA A 1 80 ? -13.671 9.312 25.460 1.00 46.28 80 ALA A C 1
ATOM 588 O O . ALA A 1 80 ? -12.566 9.356 26.052 1.00 46.28 80 ALA A O 1
#

Foldseek 3Di:
DDDDDDPPPDPPPQPKDWQVNLPVVPPPDHDDQVNLVVLVFHFPDPPDPTRIGGPVCSVVSVVSVVVVVVVCVVVPPPPD